Protein AF-A0A6G1R6X2-F1 (afdb_monomer)

Nearest PDB structures (foldseek):
  5bof-assembly1_A  TM=8.369E-01  e=1.411E-04  Staphylococcus aureus
  6j36-assembly1_B  TM=8.453E-01  e=3.593E-04  Mesomycoplasma hyopneumoniae
  5bof-assembly1_B  TM=8.495E-01  e=4.070E-04  Staphylococcus aureus
  3zlg-assembly4_D  TM=8.240E-01  e=3.376E-04  Streptococcus pyogenes MGAS10394
  8uop-assembly1_A  TM=7.988E-01  e=4.610E-04  Streptococcus pyogenes

Solvent-accessible surface area (backbone atoms only — not comparable to full-atom values): 7674 Å² total; per-residue (Å²): 138,77,90,81,77,84,61,49,79,45,73,49,49,101,84,59,53,72,68,57,54,54,50,53,47,58,75,37,67,87,55,97,34,49,28,44,32,54,62,92,72,79,80,52,61,74,37,65,65,49,57,50,38,59,76,68,65,49,82,39,76,47,69,77,69,93,81,43,70,36,35,44,43,33,55,51,48,48,51,51,50,49,52,52,29,48,76,68,71,65,61,72,92,72,90,85,70,84,81,72,90,82,74,84,77,76,82,75,82,82,74,78,88,76,82,80,136

pLDDT: mean 73.53, std 16.57, range [38.19, 96.56]

Structure (mmCIF, N/CA/C/O backbone):
data_AF-A0A6G1R6X2-F1
#
_entry.id   AF-A0A6G1R6X2-F1
#
loop_
_atom_site.group_PDB
_atom_site.id
_atom_site.type_symbol
_atom_site.label_atom_id
_atom_site.label_alt_id
_atom_site.label_comp_id
_atom_site.label_asym_id
_atom_site.label_entity_id
_atom_site.label_seq_id
_atom_site.pdbx_PDB_ins_code
_atom_site.Cartn_x
_atom_site.Cartn_y
_atom_site.Cartn_z
_atom_site.occupancy
_atom_site.B_iso_or_equiv
_atom_site.auth_seq_id
_atom_site.auth_comp_id
_atom_site.auth_asym_id
_atom_site.auth_atom_id
_atom_site.pdbx_PDB_model_num
ATOM 1 N N . ASN A 1 1 ? -20.787 -22.468 -13.149 1.00 46.97 1 ASN A N 1
ATOM 2 C CA . ASN A 1 1 ? -19.367 -22.054 -13.130 1.00 46.97 1 ASN A CA 1
ATOM 3 C C . ASN A 1 1 ? -19.268 -20.562 -13.395 1.00 46.97 1 ASN A C 1
ATOM 5 O O . ASN A 1 1 ? -18.946 -20.167 -14.507 1.00 46.97 1 ASN A O 1
ATOM 9 N N . LEU A 1 2 ? -19.622 -19.735 -12.408 1.00 47.91 2 LEU A N 1
ATOM 10 C CA . LEU A 1 2 ? -19.367 -18.298 -12.490 1.00 47.91 2 LEU A CA 1
ATOM 11 C C . LEU A 1 2 ? -17.948 -18.072 -11.946 1.00 47.91 2 LEU A C 1
ATOM 13 O O . LEU A 1 2 ? -17.671 -18.568 -10.854 1.00 47.91 2 LEU A O 1
ATOM 17 N N . PRO A 1 3 ? -17.032 -17.420 -12.681 1.00 51.31 3 PRO A N 1
ATOM 18 C CA . PRO A 1 3 ? -15.709 -17.119 -12.154 1.00 51.31 3 PRO A CA 1
ATOM 19 C C . PRO A 1 3 ? -15.861 -16.150 -10.979 1.00 51.31 3 PRO A C 1
ATOM 21 O O . PRO A 1 3 ? -16.239 -14.995 -11.154 1.00 51.31 3 PRO A O 1
ATOM 24 N N . THR A 1 4 ? -15.608 -16.640 -9.771 1.00 57.81 4 THR A N 1
ATOM 25 C CA . THR A 1 4 ? -15.595 -15.832 -8.552 1.00 57.81 4 THR A CA 1
ATOM 26 C C . THR A 1 4 ? -14.186 -15.285 -8.352 1.00 57.81 4 THR A C 1
ATOM 28 O O . THR A 1 4 ? -13.239 -16.059 -8.216 1.00 57.81 4 THR A O 1
ATOM 31 N N . CYS A 1 5 ? -14.024 -13.963 -8.359 1.00 61.44 5 CYS A N 1
ATOM 32 C CA . CYS A 1 5 ? -12.778 -13.311 -7.969 1.00 61.44 5 CYS A CA 1
ATOM 33 C C . CYS A 1 5 ? -12.821 -12.965 -6.473 1.00 61.44 5 CYS A C 1
ATOM 35 O O . CYS A 1 5 ? -13.785 -12.376 -5.994 1.00 61.44 5 CYS A O 1
ATOM 37 N N . SER A 1 6 ? -11.770 -13.331 -5.736 1.00 62.91 6 SER A N 1
ATOM 38 C CA . SER A 1 6 ? -11.687 -13.122 -4.280 1.00 62.91 6 SER A CA 1
ATOM 39 C C . SER A 1 6 ? -11.014 -11.809 -3.887 1.00 62.91 6 SER A C 1
ATOM 41 O O . SER A 1 6 ? -10.789 -11.579 -2.707 1.00 62.91 6 SER A O 1
ATOM 43 N N . GLY A 1 7 ? -10.629 -10.965 -4.845 1.00 69.81 7 GLY A N 1
ATOM 44 C CA . GLY A 1 7 ? -9.876 -9.752 -4.551 1.00 69.81 7 GLY A CA 1
ATOM 45 C C . GLY A 1 7 ? -9.884 -8.752 -5.691 1.00 69.81 7 GLY A C 1
ATOM 46 O O . GLY A 1 7 ? -10.000 -9.112 -6.865 1.00 69.81 7 GLY A O 1
ATOM 47 N N . VAL A 1 8 ? -9.752 -7.484 -5.314 1.00 75.56 8 VAL A N 1
ATOM 48 C CA . VAL A 1 8 ? -9.685 -6.357 -6.241 1.00 75.56 8 VAL A CA 1
ATOM 49 C C . VAL A 1 8 ? -8.299 -5.755 -6.170 1.00 75.56 8 VAL A C 1
ATOM 51 O O . VAL A 1 8 ? -7.718 -5.572 -5.101 1.00 75.56 8 VAL A O 1
ATOM 54 N N . VAL A 1 9 ? -7.775 -5.470 -7.350 1.00 79.19 9 VAL A N 1
ATOM 55 C CA . VAL A 1 9 ? -6.424 -4.996 -7.564 1.00 79.19 9 VAL A CA 1
ATOM 56 C C . VAL A 1 9 ? -6.514 -3.563 -8.075 1.00 79.19 9 VAL A C 1
ATOM 58 O O . VAL A 1 9 ? -6.858 -3.337 -9.234 1.00 79.19 9 VAL A O 1
ATOM 61 N N . LEU A 1 10 ? -6.230 -2.595 -7.206 1.00 79.06 10 LEU A N 1
ATOM 62 C CA . LEU A 1 10 ? -6.293 -1.174 -7.542 1.00 79.06 10 LEU A CA 1
ATOM 63 C C . LEU A 1 10 ? -4.930 -0.693 -8.006 1.00 79.06 10 LEU A C 1
ATOM 65 O O . LEU A 1 10 ? -3.953 -0.754 -7.266 1.00 79.06 10 LEU A O 1
ATOM 69 N N . LYS A 1 11 ? -4.867 -0.216 -9.243 1.00 78.94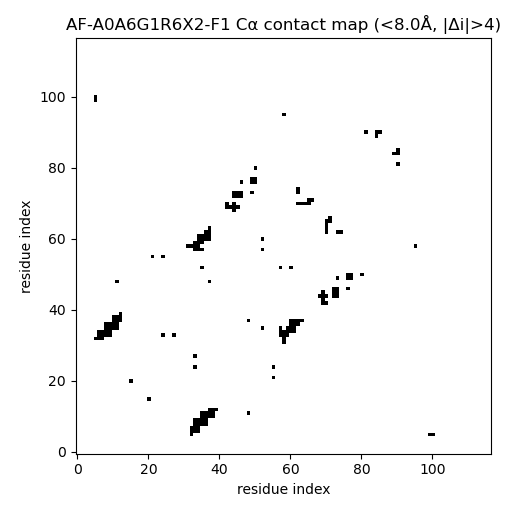 11 LYS A N 1
ATOM 70 C CA . LYS A 1 11 ? -3.638 0.284 -9.847 1.00 78.94 11 LYS A CA 1
ATOM 71 C C . LYS A 1 11 ? -3.615 1.804 -9.756 1.00 78.94 11 LYS A C 1
ATOM 73 O O . LYS A 1 11 ? -4.440 2.462 -10.385 1.00 78.94 11 LYS A O 1
ATOM 78 N N . TYR A 1 12 ? -2.670 2.344 -8.995 1.00 76.19 12 TYR A N 1
ATOM 79 C CA . TYR A 1 12 ? -2.492 3.789 -8.875 1.00 76.19 12 TYR A CA 1
ATOM 80 C C . TYR A 1 12 ? -1.631 4.327 -10.022 1.00 76.19 12 TYR A C 1
ATOM 82 O O . TYR A 1 12 ? -0.486 3.906 -10.193 1.00 76.19 12 TYR A O 1
ATOM 90 N N . ILE A 1 13 ? -2.186 5.246 -10.813 1.00 77.94 13 ILE A N 1
ATOM 91 C CA . ILE A 1 13 ? -1.495 5.938 -11.909 1.00 77.94 13 ILE A CA 1
ATOM 92 C C . ILE A 1 13 ? -1.716 7.451 -11.807 1.00 77.94 13 ILE A C 1
ATOM 94 O O . ILE A 1 13 ? -2.545 7.916 -11.033 1.00 77.94 13 ILE A O 1
ATOM 98 N N . ASN A 1 14 ? -1.016 8.233 -12.628 1.00 70.94 14 ASN A N 1
ATOM 99 C CA . ASN A 1 14 ? -1.113 9.701 -12.657 1.00 70.94 14 ASN A CA 1
ATOM 100 C C . ASN A 1 14 ? -2.520 10.270 -12.951 1.00 70.94 14 ASN A C 1
ATOM 102 O O . ASN A 1 14 ? -2.745 11.461 -12.760 1.00 70.94 14 ASN A O 1
ATOM 106 N N . GLN A 1 15 ? -3.453 9.446 -13.430 1.00 73.06 15 GLN A N 1
ATOM 107 C CA . GLN A 1 15 ? -4.852 9.812 -13.673 1.00 73.06 15 GLN A CA 1
ATOM 108 C C . GLN A 1 15 ? -5.785 9.422 -12.515 1.00 73.06 15 GLN A C 1
ATOM 110 O O . GLN A 1 15 ? -6.955 9.798 -12.525 1.00 73.06 15 GLN A O 1
ATOM 115 N N . THR A 1 16 ? -5.295 8.672 -11.525 1.00 76.44 16 THR A N 1
ATOM 116 C CA . THR A 1 16 ? -6.084 8.229 -10.374 1.00 76.44 16 THR A CA 1
ATOM 117 C C . THR A 1 16 ? -6.201 9.358 -9.356 1.00 76.44 16 THR A C 1
ATOM 119 O O . THR A 1 16 ? -5.190 9.863 -8.867 1.00 76.44 16 THR A O 1
ATOM 122 N N . LYS A 1 17 ? -7.428 9.741 -8.988 1.00 83.94 17 LYS A N 1
ATOM 123 C CA . LYS A 1 17 ? -7.651 10.693 -7.895 1.00 83.94 17 LYS A CA 1
ATOM 124 C C . LYS A 1 17 ? -7.720 9.971 -6.557 1.00 83.94 17 LYS A C 1
ATOM 126 O O . LYS A 1 17 ? -8.238 8.862 -6.452 1.00 83.94 17 LYS A O 1
ATOM 131 N N . VAL A 1 18 ? -7.264 10.652 -5.509 1.00 83.50 18 VAL A N 1
ATOM 132 C CA . VAL A 1 18 ? -7.363 10.153 -4.130 1.00 83.50 18 VAL A CA 1
ATOM 133 C C . VAL A 1 18 ? -8.826 9.989 -3.699 1.00 83.50 18 VAL A C 1
ATOM 135 O O . VAL A 1 18 ? -9.146 9.021 -3.018 1.00 83.50 18 VAL A O 1
ATOM 138 N N . SER A 1 19 ? -9.726 10.877 -4.144 1.00 86.50 19 SER A N 1
ATOM 139 C CA . SER A 1 19 ? -11.171 10.770 -3.883 1.00 86.50 19 SER A CA 1
ATOM 140 C C . SER A 1 19 ? -11.751 9.445 -4.366 1.00 86.50 19 SER A C 1
ATOM 142 O O . SER A 1 19 ? -12.485 8.788 -3.635 1.00 86.50 19 SER A O 1
ATOM 144 N N . ASP A 1 20 ? -11.363 9.034 -5.571 1.00 85.38 20 ASP A N 1
ATOM 145 C CA . ASP A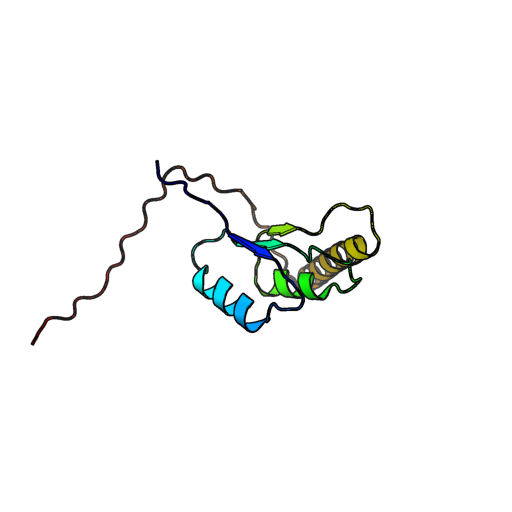 1 20 ? -11.901 7.845 -6.225 1.00 85.38 20 ASP A CA 1
ATOM 146 C C . ASP A 1 20 ? -11.422 6.585 -5.491 1.00 85.38 20 ASP A C 1
ATOM 148 O O . ASP A 1 20 ? -12.170 5.625 -5.339 1.00 85.38 20 ASP A O 1
ATOM 152 N N . LEU A 1 21 ? -10.189 6.598 -4.965 1.00 81.00 21 LEU A N 1
ATOM 153 C CA . LEU A 1 21 ? -9.675 5.513 -4.125 1.00 81.00 21 LEU A CA 1
ATOM 154 C C . LEU A 1 21 ? -10.470 5.374 -2.826 1.00 81.00 21 LEU A C 1
ATOM 156 O O . LEU A 1 21 ? -10.847 4.260 -2.468 1.00 81.00 21 LEU A O 1
ATOM 160 N N . VAL A 1 22 ? -10.744 6.488 -2.143 1.00 82.75 22 VAL A N 1
ATOM 161 C CA . VAL A 1 22 ? -11.540 6.495 -0.906 1.00 82.75 22 VAL A CA 1
ATOM 162 C C . VAL A 1 22 ? -12.953 5.975 -1.171 1.00 82.75 22 VAL A C 1
ATOM 164 O O . VAL A 1 22 ? -13.448 5.149 -0.408 1.00 82.75 22 VAL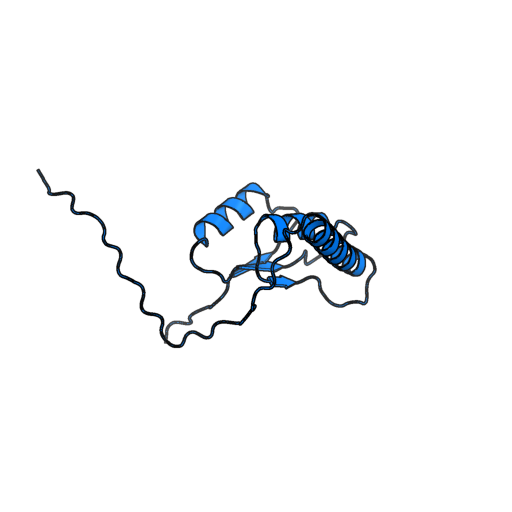 A O 1
ATOM 167 N N . GLU A 1 23 ? -13.585 6.402 -2.267 1.00 84.19 23 GLU A N 1
ATOM 168 C CA . GLU A 1 23 ? -14.919 5.937 -2.654 1.00 84.19 23 GLU A CA 1
ATOM 169 C C . GLU A 1 23 ? -14.926 4.436 -2.960 1.00 84.19 23 GLU A C 1
ATOM 171 O O . GLU A 1 23 ? -15.741 3.699 -2.411 1.00 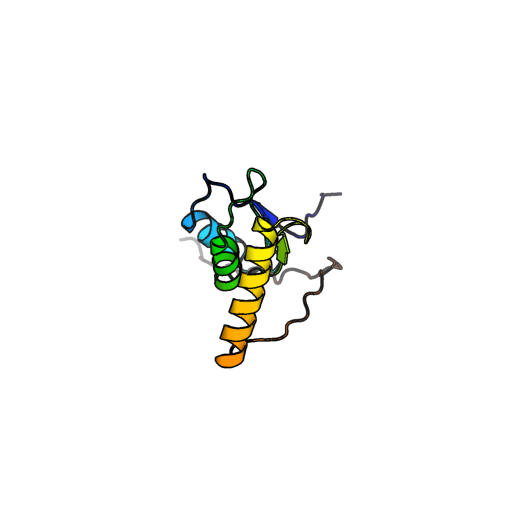84.19 23 GLU A O 1
ATOM 176 N N . VAL A 1 24 ? -13.980 3.953 -3.772 1.00 80.50 24 VAL A N 1
ATOM 177 C CA . VAL A 1 24 ? -13.874 2.528 -4.115 1.00 80.50 24 VAL A CA 1
ATOM 178 C C . VAL A 1 24 ? -13.626 1.674 -2.875 1.00 80.50 24 VAL A C 1
ATOM 180 O O . VAL A 1 24 ? -14.200 0.595 -2.752 1.00 80.50 24 VAL A O 1
ATOM 183 N N . ILE A 1 25 ? -12.810 2.148 -1.936 1.00 77.69 25 ILE A N 1
ATOM 184 C CA . ILE A 1 25 ? -12.582 1.438 -0.676 1.00 77.69 25 ILE A CA 1
ATOM 185 C C . ILE A 1 25 ? -13.838 1.439 0.187 1.00 77.69 25 ILE A C 1
ATOM 187 O O . ILE A 1 25 ? -14.176 0.388 0.716 1.00 77.69 25 ILE A O 1
ATOM 191 N N . GLY A 1 26 ? -14.569 2.553 0.257 1.00 78.25 26 GLY A N 1
ATOM 192 C CA . GLY A 1 26 ? -15.866 2.619 0.933 1.00 78.25 26 GLY A CA 1
ATOM 193 C C . GLY A 1 26 ? -16.906 1.665 0.333 1.00 78.25 26 GLY A C 1
ATOM 194 O O . GLY A 1 26 ? -17.664 1.038 1.066 1.00 78.25 26 GLY A O 1
ATOM 195 N N . LEU A 1 27 ? -16.917 1.487 -0.992 1.00 76.75 27 LEU A N 1
ATOM 196 C CA . LEU A 1 27 ? -17.788 0.515 -1.673 1.00 76.75 27 LEU A CA 1
ATOM 197 C C . LEU A 1 27 ? -17.395 -0.941 -1.388 1.00 76.75 27 LEU A C 1
ATOM 199 O O . LEU A 1 27 ? -18.238 -1.837 -1.430 1.00 76.75 27 LEU A O 1
ATOM 203 N N . LEU A 1 28 ? -16.111 -1.175 -1.126 1.00 71.50 28 LEU A N 1
ATOM 204 C CA . LEU A 1 28 ? -15.550 -2.479 -0.788 1.00 71.50 28 LEU A CA 1
ATOM 205 C C . LEU A 1 28 ? -15.503 -2.716 0.730 1.00 71.50 28 LEU A C 1
ATOM 207 O O . LEU A 1 28 ? -15.099 -3.801 1.153 1.00 71.50 28 LEU A O 1
ATOM 211 N N . ASP A 1 29 ? -15.929 -1.747 1.544 1.00 60.66 29 ASP A N 1
ATOM 212 C CA . ASP A 1 29 ? -15.903 -1.810 3.003 1.00 60.66 29 ASP A CA 1
ATOM 213 C C . ASP A 1 29 ? -16.925 -2.854 3.487 1.00 60.66 29 ASP A C 1
ATOM 215 O O . ASP A 1 29 ? -18.139 -2.654 3.496 1.00 60.66 29 ASP A O 1
ATOM 219 N N . GLY A 1 30 ? -16.418 -4.059 3.754 1.00 55.72 30 GLY A N 1
ATOM 220 C CA . GLY A 1 30 ? -17.195 -5.284 3.981 1.00 55.72 30 GLY A CA 1
ATOM 221 C C . GLY A 1 30 ? -16.590 -6.503 3.279 1.00 55.72 30 GLY A C 1
ATOM 222 O O . GLY A 1 30 ? -16.625 -7.614 3.803 1.00 55.72 30 GLY A O 1
ATOM 223 N N . GLN A 1 31 ? -15.925 -6.291 2.143 1.00 56.41 31 GLN A N 1
ATOM 224 C CA . GLN A 1 31 ? -15.104 -7.278 1.449 1.00 56.41 31 GLN A CA 1
ATOM 225 C C . GLN A 1 31 ? -13.633 -6.948 1.717 1.00 56.41 31 GLN A C 1
ATOM 227 O O . GLN A 1 31 ? -12.994 -6.209 0.975 1.00 56.41 31 GLN A O 1
ATOM 232 N N 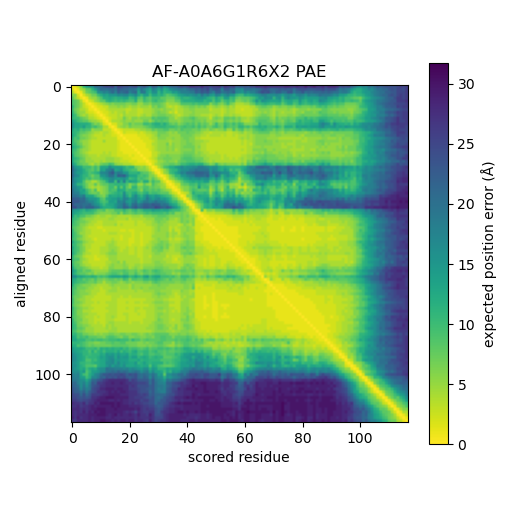. ARG A 1 32 ? -13.086 -7.488 2.813 1.00 56.09 32 ARG A N 1
ATOM 233 C CA . ARG A 1 32 ? -11.708 -7.266 3.301 1.00 56.09 32 ARG A CA 1
ATOM 234 C C . ARG A 1 32 ? -10.617 -7.857 2.382 1.00 56.09 32 ARG A C 1
ATOM 236 O O . ARG A 1 32 ? -9.758 -8.597 2.855 1.00 56.09 32 ARG A O 1
ATOM 243 N N . HIS A 1 33 ? -10.637 -7.525 1.092 1.00 62.84 33 HIS A N 1
ATOM 244 C CA . HIS A 1 33 ? -9.845 -8.150 0.026 1.00 62.84 33 HIS A CA 1
ATOM 245 C C . HIS A 1 33 ? -9.170 -7.138 -0.922 1.00 62.84 33 HIS A C 1
ATOM 247 O O . HIS A 1 33 ? -8.802 -7.474 -2.051 1.00 62.84 33 HIS A O 1
ATOM 253 N N . ILE A 1 34 ? -9.019 -5.883 -0.493 1.00 65.00 34 ILE A N 1
ATOM 254 C CA . ILE A 1 34 ? -8.453 -4.824 -1.335 1.00 65.00 34 ILE A CA 1
ATOM 255 C C . ILE A 1 34 ? -6.928 -4.939 -1.355 1.00 65.00 34 ILE A C 1
ATOM 257 O O . ILE A 1 34 ? -6.265 -4.845 -0.319 1.00 65.00 34 ILE A O 1
ATOM 261 N N . THR A 1 35 ? -6.380 -5.121 -2.555 1.00 68.06 35 THR A N 1
ATOM 262 C CA . THR A 1 35 ? -4.943 -5.070 -2.830 1.00 68.06 35 THR A CA 1
ATOM 263 C C . THR A 1 35 ? -4.642 -3.794 -3.607 1.00 68.06 35 THR A C 1
ATOM 265 O O . THR A 1 35 ? -5.133 -3.616 -4.723 1.00 68.06 35 THR A O 1
ATOM 268 N N . ILE A 1 36 ? -3.809 -2.916 -3.051 1.00 69.62 36 ILE A N 1
ATOM 269 C CA . ILE A 1 36 ? -3.318 -1.733 -3.766 1.00 69.62 36 ILE A CA 1
ATOM 270 C C . ILE A 1 36 ? -2.001 -2.103 -4.462 1.00 69.62 36 ILE A C 1
ATOM 272 O O . ILE A 1 36 ? -1.066 -2.611 -3.842 1.00 69.62 36 ILE A O 1
ATOM 276 N N . LEU A 1 37 ? -1.913 -1.882 -5.774 1.00 68.12 37 LEU A N 1
ATOM 277 C CA . LEU A 1 37 ? -0.689 -2.060 -6.554 1.00 68.12 37 LEU A CA 1
ATOM 278 C C . LEU A 1 37 ? -0.086 -0.717 -6.949 1.00 68.12 37 LEU A C 1
ATOM 280 O O . LEU A 1 37 ? -0.786 0.203 -7.378 1.00 68.12 37 LEU A O 1
ATOM 284 N N . GLY A 1 38 ? 1.243 -0.665 -6.882 1.00 65.62 38 GLY A N 1
ATOM 285 C CA . GLY A 1 38 ? 2.036 0.464 -7.346 1.00 65.62 38 GLY A CA 1
ATOM 286 C C . GLY A 1 38 ? 1.962 0.749 -8.845 1.00 65.62 38 GLY A C 1
ATOM 287 O O . GLY A 1 38 ? 1.429 -0.030 -9.643 1.00 65.62 38 GLY A O 1
ATOM 288 N N . SER A 1 39 ? 2.531 1.904 -9.200 1.00 60.47 39 SER A N 1
ATOM 289 C CA . SER A 1 39 ? 2.567 2.432 -10.563 1.00 60.47 39 SER A CA 1
ATOM 290 C C . SER A 1 39 ? 3.305 1.480 -11.520 1.00 60.47 39 SER A C 1
ATOM 292 O O . SER A 1 39 ? 4.379 0.980 -11.178 1.00 60.47 39 SER A O 1
ATOM 294 N N . PRO A 1 40 ? 2.754 1.217 -12.715 1.00 53.06 40 PRO A N 1
ATOM 295 C CA . PRO A 1 40 ? 3.360 0.353 -13.731 1.00 53.06 40 PRO A CA 1
ATOM 296 C C . PRO A 1 40 ? 4.550 0.973 -14.470 1.00 53.06 40 PRO A C 1
ATOM 298 O O . PRO A 1 40 ? 5.344 0.225 -15.027 1.00 53.06 40 PRO A O 1
ATOM 301 N N . ASP A 1 41 ? 4.677 2.300 -14.511 1.00 52.12 41 ASP A N 1
ATOM 302 C CA . ASP A 1 41 ? 5.470 2.963 -15.546 1.00 52.12 41 ASP A CA 1
ATOM 303 C C . ASP A 1 41 ? 6.285 4.106 -14.937 1.00 52.12 41 ASP A C 1
ATOM 305 O O . ASP A 1 41 ? 5.722 5.060 -14.405 1.00 52.12 41 ASP A O 1
ATOM 309 N N . GLY A 1 42 ? 7.616 3.997 -15.009 1.00 54.12 42 GLY A N 1
ATOM 310 C CA . GLY A 1 42 ? 8.543 5.031 -14.540 1.00 54.12 42 GLY A CA 1
ATOM 311 C C . GLY A 1 42 ? 8.537 5.165 -13.022 1.00 54.12 42 GLY A C 1
ATOM 312 O O . GLY A 1 42 ? 7.863 6.025 -12.465 1.00 54.12 42 GLY A O 1
ATOM 313 N N . GLU A 1 43 ? 9.271 4.283 -12.349 1.00 65.12 43 GLU A N 1
ATOM 314 C CA . GLU A 1 43 ? 9.390 4.256 -10.894 1.00 65.12 43 GLU A CA 1
ATOM 315 C C . GLU A 1 43 ? 9.873 5.616 -10.367 1.00 65.12 43 GLU A C 1
ATOM 317 O O . GLU A 1 43 ? 11.047 5.933 -10.384 1.00 65.12 43 GLU A O 1
ATOM 322 N N . SER A 1 44 ? 8.949 6.461 -9.924 1.00 76.06 44 SER A N 1
ATOM 323 C CA . SER A 1 44 ? 9.285 7.660 -9.165 1.00 76.06 44 SER A CA 1
ATOM 324 C C . SER A 1 44 ? 9.771 7.244 -7.779 1.00 76.06 44 SER A C 1
ATOM 326 O O . SER A 1 44 ? 9.257 6.273 -7.216 1.00 76.06 44 SER A O 1
ATOM 328 N N . SER A 1 45 ? 10.696 8.000 -7.189 1.00 81.75 45 SER A N 1
ATOM 329 C CA . SER A 1 45 ? 11.058 7.868 -5.769 1.00 81.75 45 SER A CA 1
ATOM 330 C C . SER A 1 45 ? 9.948 8.323 -4.817 1.00 81.75 45 SER A C 1
ATOM 332 O O . SER A 1 45 ? 10.109 8.169 -3.615 1.00 81.75 45 SER A O 1
ATOM 334 N N . ASP A 1 46 ? 8.832 8.841 -5.337 1.00 84.75 46 ASP A N 1
ATOM 335 C CA . ASP A 1 46 ? 7.643 9.162 -4.547 1.00 84.75 46 ASP A CA 1
ATOM 336 C C . ASP A 1 46 ? 7.127 7.928 -3.788 1.00 84.75 46 ASP A C 1
ATOM 338 O O . ASP A 1 46 ? 6.888 6.858 -4.364 1.00 84.75 46 ASP A O 1
ATOM 342 N N . ASP A 1 47 ? 6.987 8.078 -2.480 1.00 88.88 47 ASP A N 1
ATOM 343 C CA . ASP A 1 47 ? 6.543 7.075 -1.521 1.00 88.88 47 ASP A CA 1
ATOM 344 C C . ASP A 1 47 ? 5.165 7.392 -0.924 1.00 88.88 47 ASP A C 1
ATOM 346 O O . ASP A 1 47 ? 4.636 6.566 -0.183 1.00 88.88 47 ASP A O 1
ATOM 350 N N . SER A 1 48 ? 4.519 8.482 -1.361 1.00 87.00 48 SER A N 1
ATOM 351 C CA . SER A 1 48 ? 3.172 8.903 -0.940 1.00 87.00 48 SER A CA 1
ATOM 352 C C . SER A 1 48 ? 2.110 7.804 -1.080 1.00 87.00 48 SER A C 1
ATOM 354 O O . SER A 1 48 ? 1.129 7.765 -0.338 1.00 87.00 48 SER A O 1
ATOM 356 N N . LEU A 1 49 ? 2.292 6.878 -2.029 1.00 86.00 49 LEU A N 1
ATOM 357 C CA . LEU A 1 49 ? 1.410 5.721 -2.190 1.00 86.00 49 LEU A CA 1
ATOM 358 C C . LEU A 1 49 ? 1.415 4.801 -0.958 1.00 86.00 49 LEU A C 1
ATOM 360 O O . LEU A 1 49 ? 0.392 4.189 -0.659 1.00 86.00 49 LEU A O 1
ATOM 364 N N . VAL A 1 50 ? 2.551 4.668 -0.271 1.00 89.56 50 VAL A N 1
ATOM 365 C CA . VAL A 1 50 ? 2.685 3.823 0.922 1.00 89.56 50 VAL A CA 1
ATOM 366 C C . VAL A 1 50 ? 1.872 4.418 2.063 1.00 89.56 50 VAL A C 1
ATOM 368 O O . VAL A 1 50 ? 1.063 3.712 2.659 1.00 89.56 50 VAL A O 1
ATOM 371 N N . ASP A 1 51 ? 2.016 5.722 2.299 1.00 90.69 51 ASP A N 1
ATOM 372 C CA . ASP A 1 51 ? 1.208 6.467 3.266 1.00 90.69 51 ASP A CA 1
ATOM 373 C C . ASP A 1 51 ? -0.283 6.336 2.972 1.00 90.69 51 ASP A C 1
ATOM 375 O O . ASP A 1 51 ? -1.078 6.029 3.862 1.00 90.69 51 ASP A O 1
ATOM 379 N N . LEU A 1 52 ? -0.660 6.503 1.703 1.00 87.25 52 LEU A N 1
ATOM 380 C CA . LEU A 1 52 ? -2.042 6.370 1.274 1.00 87.25 52 LEU A CA 1
ATOM 381 C C . LEU A 1 52 ? -2.568 4.951 1.520 1.00 87.25 52 LEU A C 1
ATOM 383 O O . LEU A 1 52 ? -3.649 4.790 2.074 1.00 87.25 52 LEU A O 1
ATOM 387 N N . ALA A 1 53 ? -1.803 3.918 1.167 1.00 86.19 53 ALA A N 1
ATOM 388 C CA . ALA A 1 53 ? -2.210 2.532 1.367 1.00 86.19 53 ALA A CA 1
ATOM 389 C C . ALA A 1 53 ? -2.388 2.174 2.850 1.00 86.19 53 ALA A C 1
ATOM 391 O O . ALA A 1 53 ? -3.367 1.513 3.199 1.00 86.19 53 ALA A O 1
ATOM 392 N N . VAL A 1 54 ? -1.484 2.635 3.722 1.00 88.62 54 VAL A N 1
ATOM 393 C CA . VAL A 1 54 ? -1.590 2.410 5.171 1.00 88.62 54 VAL A CA 1
ATOM 394 C C . VAL A 1 54 ? -2.757 3.201 5.764 1.00 88.62 54 VAL A C 1
ATOM 396 O O . VAL A 1 54 ? -3.560 2.630 6.501 1.00 88.62 54 VAL A O 1
ATOM 399 N N . GLY A 1 55 ? -2.904 4.482 5.413 1.00 87.81 55 GLY A N 1
ATOM 400 C CA . GLY A 1 55 ? -3.993 5.335 5.899 1.00 87.81 55 GLY A CA 1
ATOM 401 C C . GLY A 1 55 ? -5.380 4.851 5.471 1.00 87.81 55 GLY A C 1
ATOM 402 O O . GLY A 1 55 ? -6.349 5.005 6.210 1.00 87.81 55 GLY A O 1
ATOM 403 N N . LEU A 1 56 ? -5.464 4.209 4.306 1.00 83.06 56 LEU A N 1
ATOM 404 C CA . LEU A 1 56 ? -6.673 3.574 3.790 1.00 83.06 56 LEU A CA 1
ATOM 405 C C . LEU A 1 56 ? -6.937 2.170 4.365 1.00 83.06 56 LEU A C 1
ATOM 407 O O . LEU A 1 56 ? -7.970 1.576 4.062 1.00 83.06 56 LEU A O 1
ATOM 411 N N . GLY A 1 57 ? -6.020 1.611 5.161 1.00 81.75 57 GLY A N 1
ATOM 412 C CA . GLY A 1 57 ? -6.170 0.273 5.737 1.00 81.75 57 GLY A CA 1
ATOM 413 C C . GLY A 1 57 ? -6.076 -0.863 4.712 1.00 81.75 57 GLY A C 1
ATOM 414 O O . GLY A 1 57 ? -6.699 -1.912 4.891 1.00 81.75 57 GLY A O 1
ATOM 415 N N . ALA A 1 58 ? -5.318 -0.676 3.626 1.00 80.81 58 ALA A N 1
ATOM 416 C CA . ALA A 1 58 ? -5.119 -1.717 2.624 1.00 80.81 58 ALA A CA 1
ATOM 417 C C . ALA A 1 58 ? -4.423 -2.945 3.230 1.00 80.81 58 ALA A C 1
ATOM 419 O O . ALA A 1 58 ? -3.432 -2.826 3.948 1.00 80.81 58 ALA A O 1
ATOM 420 N N . ARG A 1 59 ? -4.913 -4.149 2.906 1.00 79.31 59 ARG A N 1
ATOM 421 C CA . ARG A 1 59 ? -4.354 -5.401 3.453 1.00 79.31 59 ARG A CA 1
ATOM 422 C C . ARG A 1 59 ? -3.102 -5.869 2.732 1.00 79.31 59 ARG A C 1
ATOM 424 O O . ARG A 1 59 ? -2.258 -6.527 3.330 1.00 79.31 59 ARG A O 1
ATOM 431 N N . PHE A 1 60 ? -3.007 -5.558 1.444 1.00 82.75 60 PHE A N 1
ATOM 432 C CA . PHE A 1 60 ? -1.902 -5.980 0.599 1.00 82.75 60 PHE A CA 1
ATOM 433 C C . PHE A 1 60 ? -1.398 -4.808 -0.234 1.00 82.75 60 PHE A C 1
ATOM 435 O O . PHE A 1 60 ? -2.188 -4.035 -0.786 1.00 82.75 60 PHE A O 1
ATOM 442 N N . LEU A 1 61 ? -0.075 -4.730 -0.362 1.00 85.06 61 LEU A N 1
ATOM 443 C CA . LEU A 1 61 ? 0.622 -3.722 -1.147 1.00 85.06 61 LEU A CA 1
ATOM 444 C C . LEU A 1 61 ? 1.644 -4.400 -2.066 1.00 85.06 61 LEU A C 1
ATOM 446 O O . LEU A 1 61 ? 2.462 -5.200 -1.614 1.00 85.06 61 LEU A O 1
ATOM 450 N N . LYS A 1 62 ? 1.624 -4.078 -3.364 1.00 85.19 62 LYS A N 1
ATOM 451 C CA . LYS A 1 62 ? 2.614 -4.587 -4.331 1.00 85.19 62 LYS A CA 1
ATOM 452 C C . LYS A 1 62 ? 3.540 -3.471 -4.797 1.00 85.19 62 LYS A C 1
ATOM 454 O O . LYS A 1 62 ? 3.120 -2.601 -5.559 1.00 85.19 62 LYS A O 1
ATOM 459 N N . LEU A 1 63 ? 4.807 -3.555 -4.391 1.00 83.81 63 LEU A N 1
ATOM 460 C CA . LEU A 1 63 ? 5.843 -2.548 -4.668 1.00 83.81 63 LEU A CA 1
ATOM 461 C C . LEU A 1 63 ? 6.936 -3.011 -5.651 1.00 83.81 63 LEU A C 1
ATOM 463 O O . LEU A 1 63 ? 7.800 -2.225 -6.029 1.00 83.81 63 LEU A O 1
ATOM 467 N N . GLY A 1 64 ? 6.892 -4.268 -6.103 1.00 81.94 64 GLY A N 1
ATOM 468 C CA . GLY A 1 64 ? 7.933 -4.856 -6.957 1.00 81.94 64 GLY A CA 1
ATOM 469 C C . GLY A 1 64 ? 9.090 -5.470 -6.156 1.00 81.94 64 GLY A C 1
ATOM 470 O O . GLY A 1 64 ? 8.999 -5.614 -4.949 1.00 81.94 64 GLY A O 1
ATOM 471 N N . GLY A 1 65 ? 10.164 -5.900 -6.825 1.00 82.75 65 GLY A N 1
ATOM 472 C CA . GLY A 1 65 ? 11.318 -6.536 -6.160 1.00 82.75 65 GLY A CA 1
ATOM 473 C C . GLY A 1 65 ? 12.348 -5.540 -5.605 1.00 82.75 65 GLY A C 1
ATOM 474 O O . GLY A 1 65 ? 12.436 -4.417 -6.096 1.00 82.75 65 GLY A O 1
ATOM 475 N N . LEU A 1 66 ? 13.184 -5.977 -4.656 1.00 82.44 66 LEU A N 1
ATOM 476 C CA . LEU A 1 66 ? 14.196 -5.180 -3.929 1.00 82.44 66 LEU A CA 1
ATOM 477 C C . LEU A 1 66 ? 15.466 -4.835 -4.743 1.00 82.44 66 LEU A C 1
ATOM 479 O O . LEU A 1 66 ? 16.581 -4.947 -4.247 1.00 82.44 66 LEU A O 1
ATOM 483 N N . SER A 1 67 ? 15.327 -4.453 -6.011 1.00 78.31 67 SER A N 1
ATOM 484 C CA . SER A 1 67 ? 16.471 -4.266 -6.921 1.00 78.31 67 SER A CA 1
ATOM 485 C C . SER A 1 67 ? 16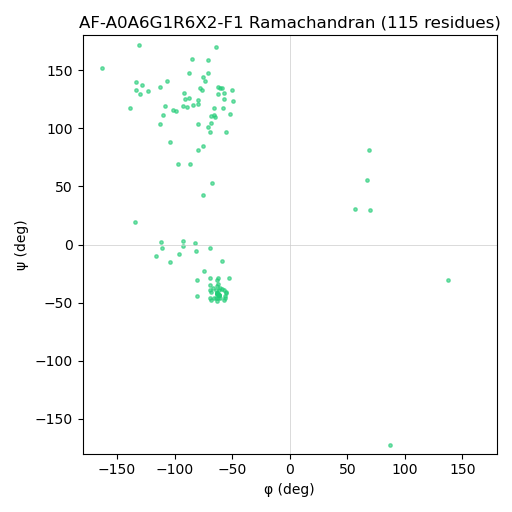.667 -2.832 -7.420 1.00 78.31 67 SER A C 1
ATOM 487 O O . SER A 1 67 ? 17.678 -2.549 -8.055 1.00 78.31 67 SER A O 1
ATOM 489 N N . ARG A 1 68 ? 15.712 -1.924 -7.172 1.00 82.19 68 ARG A N 1
ATOM 490 C CA . ARG A 1 68 ? 15.736 -0.531 -7.655 1.00 82.19 68 ARG A CA 1
ATOM 491 C C . ARG A 1 68 ? 15.519 0.445 -6.508 1.00 82.19 68 ARG A C 1
ATOM 493 O O . ARG A 1 68 ? 14.636 0.219 -5.682 1.00 82.19 68 ARG A O 1
ATOM 500 N N . GLY A 1 69 ? 16.291 1.534 -6.484 1.00 85.44 69 GLY A N 1
ATOM 501 C CA . GLY A 1 69 ? 16.239 2.543 -5.418 1.00 85.44 69 GLY A CA 1
ATOM 502 C C . GLY A 1 69 ? 14.836 3.115 -5.214 1.00 85.44 69 GLY A C 1
ATOM 503 O O . GLY A 1 69 ? 14.364 3.192 -4.091 1.00 85.44 69 GLY A O 1
ATOM 504 N N . GLU A 1 70 ? 14.120 3.380 -6.303 1.00 85.44 70 GLU A N 1
ATOM 505 C CA . GLU A 1 70 ? 12.755 3.923 -6.297 1.00 85.44 70 GLU A CA 1
ATOM 506 C C . GLU A 1 70 ? 11.732 2.984 -5.613 1.00 85.44 70 GLU A C 1
ATOM 508 O O . GLU A 1 70 ? 10.744 3.443 -5.029 1.00 85.44 70 GLU A O 1
ATOM 513 N N . ARG A 1 71 ? 11.970 1.661 -5.646 1.00 86.50 71 ARG A N 1
ATOM 514 C CA . ARG A 1 71 ? 11.189 0.657 -4.895 1.00 86.50 71 ARG A CA 1
ATOM 515 C C . ARG A 1 71 ? 11.642 0.583 -3.450 1.00 86.50 71 ARG A C 1
ATOM 517 O O . ARG A 1 71 ? 10.805 0.548 -2.555 1.00 86.50 71 ARG A O 1
ATOM 524 N N . VAL A 1 72 ? 12.956 0.577 -3.226 1.00 88.88 72 VAL A N 1
ATOM 525 C CA . VAL A 1 72 ? 13.548 0.552 -1.882 1.00 88.88 72 VAL A CA 1
ATOM 526 C C . VAL A 1 72 ? 13.064 1.744 -1.059 1.00 88.88 72 VAL A C 1
ATOM 528 O O . VAL A 1 72 ? 12.709 1.548 0.094 1.00 88.88 72 VAL A O 1
ATOM 531 N N . THR A 1 73 ? 12.920 2.936 -1.646 1.00 90.56 73 THR A N 1
ATOM 532 C CA . THR A 1 73 ? 12.341 4.103 -0.959 1.00 90.56 73 THR A CA 1
ATOM 533 C C . THR A 1 73 ? 10.952 3.806 -0.391 1.00 90.56 73 THR A C 1
ATOM 535 O O . THR A 1 73 ? 10.683 4.128 0.759 1.00 90.56 73 THR A O 1
ATOM 538 N N . LYS A 1 74 ? 10.092 3.101 -1.136 1.00 89.00 74 LYS A N 1
ATOM 539 C CA . LYS A 1 74 ? 8.742 2.730 -0.674 1.00 89.00 74 LYS A CA 1
ATOM 540 C C . LYS A 1 74 ? 8.783 1.688 0.445 1.00 89.00 74 LYS A C 1
ATOM 542 O O . LYS A 1 74 ? 8.025 1.787 1.403 1.00 89.00 74 LYS A O 1
ATOM 547 N N . TYR A 1 75 ? 9.690 0.715 0.359 1.00 91.50 75 TYR A N 1
ATOM 548 C CA . TYR A 1 75 ? 9.922 -0.231 1.456 1.00 91.50 75 TYR A CA 1
ATOM 549 C C . TYR A 1 75 ? 10.445 0.471 2.715 1.00 91.50 75 TYR A C 1
ATOM 551 O O . TYR A 1 75 ? 9.954 0.208 3.807 1.00 91.50 75 TYR A O 1
ATOM 559 N N . ASN A 1 76 ? 11.376 1.413 2.564 1.00 93.44 76 ASN A N 1
ATOM 560 C CA . A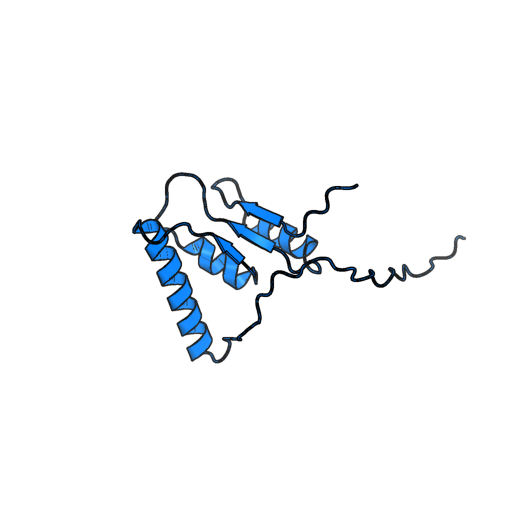SN A 1 76 ? 11.897 2.209 3.672 1.00 93.44 76 ASN A CA 1
ATOM 561 C C . ASN A 1 76 ? 10.807 3.083 4.295 1.00 93.44 76 ASN A C 1
ATOM 563 O O . ASN A 1 76 ? 10.746 3.192 5.515 1.00 93.44 76 ASN A O 1
ATOM 567 N N . ARG A 1 77 ? 9.916 3.663 3.481 1.00 94.62 77 ARG A N 1
ATOM 568 C CA . ARG A 1 77 ? 8.763 4.411 3.988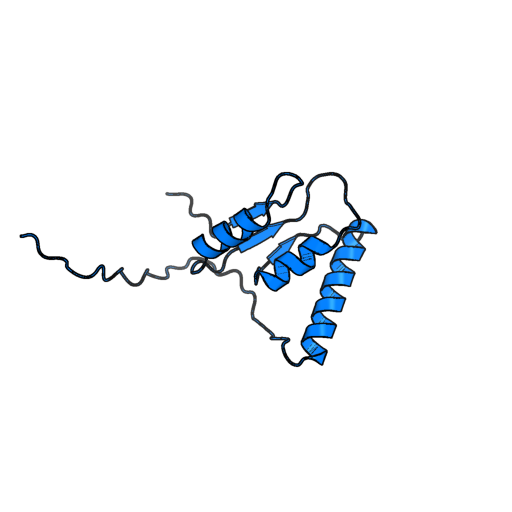 1.00 94.62 77 ARG A CA 1
ATOM 569 C C . ARG A 1 77 ? 7.820 3.517 4.783 1.00 94.62 77 ARG A C 1
ATOM 571 O O . ARG A 1 77 ? 7.374 3.921 5.848 1.00 94.62 77 ARG A O 1
ATOM 578 N N . LEU A 1 78 ? 7.569 2.294 4.313 1.00 93.19 78 LEU A N 1
ATOM 579 C CA . LEU A 1 78 ? 6.739 1.328 5.034 1.00 93.19 78 LEU A CA 1
ATOM 580 C C . LEU A 1 78 ? 7.340 0.979 6.405 1.00 93.19 78 LEU A C 1
ATOM 582 O O . LEU A 1 78 ? 6.616 0.983 7.396 1.00 93.19 78 LEU A O 1
ATOM 586 N N . LEU A 1 79 ? 8.657 0.754 6.469 1.00 94.69 79 LEU A N 1
ATOM 587 C CA . LEU A 1 79 ? 9.379 0.533 7.728 1.00 94.69 79 LEU A CA 1
ATOM 588 C C . LEU A 1 79 ? 9.323 1.764 8.645 1.00 94.69 79 LEU A C 1
ATOM 590 O O . LEU A 1 79 ? 9.086 1.634 9.842 1.00 94.69 79 LEU A O 1
ATOM 594 N N . ALA A 1 80 ? 9.479 2.971 8.096 1.00 96.56 80 ALA A N 1
ATOM 595 C CA . ALA A 1 80 ? 9.364 4.202 8.874 1.00 96.56 80 ALA A CA 1
ATOM 596 C C . ALA A 1 80 ? 7.960 4.364 9.483 1.00 96.56 80 ALA A C 1
ATOM 598 O O . ALA A 1 80 ? 7.839 4.688 10.663 1.00 96.56 80 ALA A O 1
ATOM 599 N N . ILE A 1 81 ? 6.905 4.080 8.713 1.00 95.31 81 ILE A N 1
ATOM 600 C CA . ILE A 1 81 ? 5.520 4.108 9.203 1.00 95.31 81 ILE A CA 1
ATOM 601 C C . ILE A 1 81 ? 5.307 3.050 10.293 1.00 95.31 81 ILE A C 1
ATOM 603 O O . ILE A 1 81 ? 4.684 3.340 11.313 1.00 95.31 81 ILE A O 1
ATOM 607 N N . GLU A 1 82 ? 5.837 1.837 10.121 1.00 94.94 82 GLU A N 1
ATOM 608 C CA . GLU A 1 82 ? 5.792 0.796 11.154 1.00 94.94 82 GLU A CA 1
ATOM 609 C C . GLU A 1 82 ? 6.441 1.275 12.461 1.00 94.94 82 GLU A C 1
ATOM 611 O O . GLU A 1 82 ? 5.831 1.171 13.528 1.00 94.94 82 GLU A O 1
ATOM 616 N N . GLU A 1 83 ? 7.636 1.867 12.387 1.00 96.12 83 GLU A N 1
ATOM 617 C CA . GLU A 1 83 ? 8.315 2.432 13.552 1.00 96.12 83 GLU A CA 1
ATOM 618 C C . GLU A 1 83 ? 7.520 3.568 14.211 1.00 96.12 83 GLU A C 1
ATOM 620 O O . GLU A 1 83 ? 7.451 3.641 15.441 1.00 96.12 83 GLU A O 1
ATOM 625 N N . GLU A 1 84 ? 6.941 4.475 13.420 1.00 95.94 84 GLU A N 1
ATOM 626 C CA . GLU A 1 84 ? 6.097 5.573 13.906 1.00 95.94 84 GLU A CA 1
ATOM 627 C C . GLU A 1 84 ? 4.863 5.028 14.647 1.00 95.94 84 GLU A C 1
ATOM 629 O O . GLU A 1 84 ? 4.565 5.448 15.770 1.00 95.94 84 GLU A O 1
ATOM 634 N N . LEU A 1 85 ? 4.180 4.035 14.071 1.00 94.62 85 LEU A N 1
ATOM 635 C CA . LEU A 1 85 ? 3.022 3.382 14.684 1.00 94.62 85 LEU A CA 1
ATOM 636 C C . LEU A 1 85 ? 3.402 2.597 15.945 1.00 94.62 85 LEU A C 1
ATOM 638 O O . LEU A 1 85 ? 2.643 2.606 16.918 1.00 94.62 85 LEU A O 1
ATOM 642 N N . ALA A 1 86 ? 4.568 1.952 15.968 1.00 93.88 86 ALA A N 1
ATOM 643 C CA . ALA A 1 86 ? 5.074 1.248 17.142 1.00 93.88 86 ALA A CA 1
ATOM 644 C C . ALA A 1 86 ? 5.381 2.221 18.291 1.00 93.88 86 ALA A C 1
ATOM 646 O O . ALA A 1 86 ? 4.938 2.004 19.422 1.00 93.88 86 ALA A O 1
ATOM 647 N N . LYS A 1 87 ? 6.065 3.338 17.999 1.00 95.94 87 LYS A N 1
ATOM 648 C CA . LYS A 1 87 ? 6.362 4.408 18.972 1.00 95.94 87 LYS A CA 1
ATOM 649 C C . LYS A 1 87 ? 5.079 4.991 19.571 1.00 95.94 87 LYS A C 1
ATOM 651 O O . LYS A 1 87 ? 5.015 5.224 20.777 1.00 95.94 87 LYS A O 1
ATOM 656 N N . ASN A 1 88 ? 4.035 5.130 18.754 1.00 94.62 88 ASN A N 1
ATOM 657 C CA . ASN A 1 88 ? 2.722 5.619 19.175 1.00 94.62 88 ASN A CA 1
ATOM 658 C C . ASN A 1 88 ? 1.822 4.541 19.811 1.00 94.62 88 ASN A C 1
ATOM 660 O O . ASN A 1 88 ? 0.692 4.844 20.189 1.00 94.62 88 ASN A O 1
ATOM 664 N N . ARG A 1 89 ? 2.296 3.292 19.954 1.00 91.81 89 ARG A N 1
ATOM 665 C CA . ARG A 1 89 ? 1.522 2.132 20.450 1.00 91.81 89 ARG A CA 1
ATOM 666 C C . ARG A 1 89 ? 0.242 1.849 19.650 1.00 91.81 89 ARG A C 1
ATOM 668 O O . ARG A 1 89 ? -0.746 1.358 20.193 1.00 91.81 89 ARG A O 1
ATOM 675 N N . MET A 1 90 ? 0.259 2.169 18.361 1.00 90.12 90 MET A N 1
ATOM 676 C CA . MET A 1 90 ? -0.850 1.963 17.427 1.00 90.12 90 MET A CA 1
ATOM 677 C C . MET A 1 90 ? -0.632 0.767 16.499 1.00 90.12 90 MET A C 1
ATOM 679 O O . MET A 1 90 ? -1.591 0.319 15.872 1.00 90.12 90 MET A O 1
ATOM 683 N N . LEU A 1 91 ? 0.599 0.251 16.408 1.00 88.56 91 LEU A N 1
ATOM 684 C CA . LEU A 1 91 ? 0.904 -0.925 15.600 1.00 88.56 91 LEU A CA 1
ATOM 685 C C . LEU A 1 91 ? 0.132 -2.143 16.124 1.00 88.56 91 LEU A C 1
ATOM 687 O O . LEU A 1 91 ? 0.143 -2.436 17.320 1.00 88.56 91 LEU A O 1
ATOM 691 N N . ARG A 1 92 ? -0.549 -2.841 15.214 1.00 85.44 92 ARG A N 1
ATOM 692 C CA . ARG A 1 92 ? -1.298 -4.065 15.504 1.00 85.44 92 ARG A CA 1
ATOM 693 C C . ARG A 1 92 ? -0.776 -5.177 14.619 1.00 85.44 92 ARG A C 1
ATOM 695 O O . ARG A 1 92 ? -0.683 -5.001 13.407 1.00 85.44 92 ARG A O 1
ATOM 702 N N . GLU A 1 93 ? -0.508 -6.325 15.218 1.00 80.75 93 GLU A N 1
ATOM 703 C CA . GLU A 1 93 ? -0.305 -7.548 14.456 1.00 80.75 93 GLU A CA 1
ATOM 704 C C . GLU A 1 93 ? -1.663 -8.071 13.986 1.00 80.75 93 GLU A C 1
ATOM 706 O O . GLU A 1 93 ? -2.634 -8.120 14.746 1.00 80.75 93 GLU A O 1
ATOM 711 N N . ALA A 1 94 ? -1.740 -8.437 12.712 1.00 74.12 94 ALA A N 1
ATOM 712 C CA . ALA A 1 94 ? -2.922 -9.038 12.125 1.00 74.12 94 ALA A CA 1
ATOM 713 C C . ALA A 1 94 ? -2.507 -10.245 11.289 1.00 74.12 94 ALA A C 1
ATOM 715 O O . ALA A 1 94 ? -1.601 -10.154 10.460 1.00 74.12 94 ALA A O 1
ATOM 716 N N . SER A 1 95 ? -3.212 -11.361 11.463 1.00 72.00 95 SER A N 1
ATOM 717 C CA . SER A 1 95 ? -3.077 -12.518 10.582 1.00 72.00 95 SER A CA 1
ATOM 718 C C . SER A 1 95 ? -3.647 -12.158 9.208 1.00 72.00 95 SER A C 1
ATOM 720 O O . SER A 1 95 ? -4.861 -12.038 9.012 1.00 72.00 95 SER A O 1
ATOM 722 N N . LEU A 1 96 ? -2.758 -11.918 8.245 1.00 68.38 96 LEU A N 1
ATOM 723 C CA . LEU A 1 96 ? -3.109 -11.678 6.847 1.00 68.38 96 LEU A CA 1
ATOM 724 C C . LEU A 1 96 ? -3.227 -13.018 6.119 1.00 68.38 96 LEU A C 1
ATOM 726 O O . LEU A 1 96 ? -2.394 -13.370 5.289 1.00 68.38 96 LEU A O 1
ATOM 730 N N . GLU A 1 97 ? -4.255 -13.787 6.458 1.00 64.12 97 GLU A N 1
ATOM 731 C CA . GLU A 1 97 ? -4.576 -14.996 5.707 1.00 64.12 97 GLU A CA 1
ATOM 732 C C . GLU A 1 97 ? -5.296 -14.624 4.409 1.00 64.12 97 GLU A C 1
ATOM 734 O O . GLU A 1 97 ? -6.206 -13.787 4.389 1.00 64.12 97 GLU A O 1
ATOM 739 N N . PHE A 1 98 ? -4.881 -15.251 3.308 1.00 61.62 98 PHE A N 1
ATOM 740 C CA . PHE A 1 98 ? -5.694 -15.280 2.101 1.00 61.62 98 PHE A CA 1
ATOM 741 C C . PHE A 1 98 ? -6.883 -16.195 2.388 1.00 61.62 98 PHE A C 1
ATOM 743 O O . PHE A 1 98 ? -6.739 -17.414 2.373 1.00 61.62 98 PHE A O 1
ATOM 750 N N . ILE A 1 99 ? -8.041 -15.607 2.687 1.00 56.50 99 ILE A N 1
ATOM 751 C CA . ILE A 1 99 ? -9.270 -16.364 2.926 1.00 56.50 99 ILE A CA 1
ATOM 752 C C 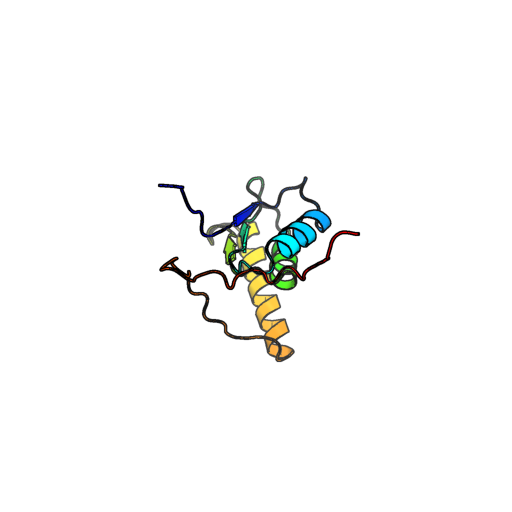. ILE A 1 99 ? -9.657 -17.042 1.605 1.00 56.50 99 ILE A C 1
ATOM 754 O O . ILE A 1 99 ? -9.990 -16.376 0.620 1.00 56.50 99 ILE A O 1
ATOM 758 N N . ALA A 1 100 ? -9.560 -18.371 1.564 1.00 50.91 100 ALA A N 1
ATOM 759 C CA . ALA A 1 100 ? -10.155 -19.167 0.503 1.00 50.91 100 ALA A CA 1
ATOM 760 C C . ALA A 1 100 ? -11.677 -19.196 0.718 1.00 50.91 100 ALA A C 1
ATOM 762 O O . ALA A 1 100 ? -12.148 -19.239 1.847 1.00 50.91 100 ALA A O 1
ATOM 763 N N . PHE A 1 101 ? -12.458 -19.118 -0.360 1.00 52.78 101 PHE A N 1
ATOM 764 C CA . PHE A 1 101 ? -13.918 -19.185 -0.272 1.00 52.78 101 PHE A CA 1
ATOM 765 C C . PHE A 1 101 ? -14.358 -20.649 -0.123 1.00 52.78 101 PHE A C 1
ATOM 767 O O . PHE A 1 101 ? -14.779 -21.281 -1.088 1.00 52.78 101 PHE A O 1
ATOM 774 N N . ASP A 1 102 ? -14.299 -21.201 1.079 1.00 47.47 102 ASP A N 1
ATOM 775 C CA . ASP A 1 102 ? -15.130 -22.331 1.484 1.00 47.47 102 ASP A CA 1
ATOM 776 C C . ASP A 1 102 ? -16.358 -21.816 2.248 1.00 47.47 102 ASP A C 1
ATOM 778 O O . ASP A 1 102 ? -16.541 -22.015 3.439 1.00 47.47 102 ASP A O 1
ATOM 782 N N . GLY A 1 103 ? -17.236 -21.144 1.493 1.00 47.25 103 GLY A N 1
ATOM 783 C CA . GLY A 1 103 ? -18.660 -21.045 1.812 1.00 47.25 103 GLY A CA 1
ATOM 784 C C . GLY A 1 103 ? -19.047 -20.261 3.066 1.00 47.25 103 GLY A C 1
ATOM 785 O O . GLY A 1 103 ? -19.818 -20.777 3.868 1.00 47.25 103 GLY A O 1
ATOM 786 N N . GLU A 1 104 ? -18.644 -18.995 3.205 1.00 44.94 104 GLU A N 1
ATOM 787 C CA . GLU A 1 104 ? -19.375 -18.101 4.114 1.00 44.94 104 GLU A CA 1
ATOM 788 C C . GLU A 1 104 ? -20.657 -17.590 3.437 1.00 44.94 104 GLU A C 1
ATOM 790 O O . GLU A 1 104 ? -20.654 -16.740 2.542 1.00 44.94 104 GLU A O 1
ATOM 795 N N . SER A 1 105 ? -21.775 -18.175 3.868 1.00 42.62 105 SER A N 1
ATOM 796 C CA . SER A 1 105 ? -23.142 -17.707 3.660 1.00 42.62 105 SER A CA 1
ATOM 797 C C . SER A 1 105 ? -23.268 -16.231 4.035 1.00 42.62 105 SER A C 1
ATOM 799 O O . SER A 1 105 ? -23.002 -15.856 5.177 1.00 42.62 105 SER A O 1
ATOM 801 N N . GLN A 1 106 ? -23.720 -15.400 3.097 1.00 42.59 106 GLN A N 1
ATOM 802 C CA . GLN A 1 106 ? -24.120 -14.032 3.415 1.00 42.59 106 GLN A CA 1
ATOM 803 C C . GLN A 1 106 ? -25.209 -14.061 4.501 1.00 42.59 106 GLN A C 1
ATOM 805 O O . GLN A 1 106 ? -26.193 -14.781 4.316 1.00 42.59 106 GLN A O 1
ATOM 810 N N . PRO A 1 107 ? -25.108 -13.290 5.600 1.00 39.59 107 PRO A N 1
ATOM 811 C CA . PRO A 1 107 ? -26.292 -12.998 6.387 1.00 39.59 107 PRO A CA 1
ATOM 812 C C . PRO A 1 107 ? -27.208 -12.148 5.501 1.00 39.59 107 PRO A C 1
ATOM 814 O O . PRO A 1 107 ? -26.826 -11.075 5.029 1.00 39.59 107 PRO A O 1
ATOM 817 N N . GLU A 1 108 ? -28.388 -12.683 5.199 1.00 38.47 108 GLU A N 1
ATOM 818 C CA . GLU A 1 108 ? -29.399 -12.037 4.371 1.00 38.47 108 GLU A CA 1
ATOM 819 C C . GLU A 1 108 ? -29.663 -10.601 4.851 1.00 38.47 108 GLU A C 1
ATOM 821 O O . GLU A 1 108 ? -29.865 -10.338 6.038 1.00 38.47 108 GLU A O 1
ATOM 826 N N . LYS A 1 109 ? -29.689 -9.655 3.905 1.00 44.38 109 LYS A N 1
ATOM 827 C CA . LYS A 1 109 ? -30.213 -8.302 4.123 1.00 44.38 109 LYS A CA 1
ATOM 828 C C . LYS A 1 109 ? -31.624 -8.396 4.718 1.00 44.38 109 LYS A C 1
ATOM 830 O O . LYS A 1 109 ? -32.562 -8.710 3.989 1.00 44.38 109 LYS A O 1
ATOM 835 N N . GLN A 1 110 ? -31.820 -7.987 5.972 1.00 38.19 110 GLN A N 1
ATOM 836 C CA . GLN A 1 110 ? -33.131 -7.491 6.401 1.00 38.19 110 GLN A CA 1
ATOM 837 C C . GLN A 1 110 ? -33.315 -6.079 5.840 1.00 38.19 110 GLN A C 1
ATOM 839 O O . GLN A 1 110 ? -33.012 -5.075 6.481 1.00 38.19 110 GLN A O 1
ATOM 844 N N . LEU A 1 111 ? -33.778 -6.010 4.591 1.00 41.44 111 LEU A N 1
ATOM 845 C CA . LEU A 1 111 ? -34.373 -4.801 4.040 1.00 41.44 111 LEU A CA 1
ATOM 846 C C . LEU A 1 111 ? -35.700 -4.590 4.781 1.00 41.44 111 LEU A C 1
ATOM 848 O O . LEU A 1 111 ? -36.618 -5.401 4.663 1.00 41.44 111 LEU A O 1
ATOM 852 N N . SER A 1 112 ? -35.761 -3.549 5.608 1.00 46.19 112 SER A N 1
ATOM 853 C CA . SER A 1 112 ? -36.943 -3.207 6.391 1.00 46.19 112 SER A CA 1
ATOM 854 C C . SER A 1 112 ? -38.150 -2.958 5.482 1.00 46.19 112 SER A C 1
ATOM 856 O O . SER A 1 112 ? -38.080 -2.282 4.456 1.00 46.19 112 SER A O 1
ATOM 858 N N . SER A 1 113 ? -39.271 -3.545 5.882 1.00 47.34 113 SER A N 1
ATOM 859 C CA . SER A 1 113 ? -40.584 -3.433 5.261 1.00 47.34 113 SER A CA 1
ATOM 860 C C . SER A 1 113 ? -41.060 -1.980 5.185 1.00 47.34 113 SER A C 1
ATOM 862 O O . SER A 1 113 ? -41.331 -1.367 6.219 1.00 47.34 113 SER A O 1
ATOM 864 N N . VAL A 1 114 ? -41.255 -1.457 3.976 1.00 50.50 114 VAL A N 1
ATOM 865 C CA . VAL A 1 114 ? -42.145 -0.310 3.750 1.00 50.50 114 VAL A CA 1
ATOM 866 C C . VAL A 1 114 ? -43.454 -0.871 3.185 1.00 50.50 114 VAL A C 1
ATOM 868 O O . VAL A 1 114 ? -43.413 -1.484 2.116 1.00 50.50 114 VAL A O 1
ATOM 871 N N . PRO A 1 115 ? -44.600 -0.744 3.879 1.00 44.25 115 PRO A N 1
ATOM 872 C CA . PRO A 1 115 ? -45.875 -1.188 3.332 1.00 44.25 115 PRO A CA 1
ATOM 873 C C . PRO A 1 115 ? -46.367 -0.190 2.265 1.00 44.25 115 PRO A C 1
ATOM 875 O O . PRO A 1 115 ? -46.138 1.014 2.413 1.00 44.25 115 PRO A O 1
ATOM 878 N N . PRO A 1 116 ? -47.016 -0.662 1.185 1.00 60.41 116 PRO A N 1
ATOM 879 C CA . PRO A 1 116 ? -47.611 0.220 0.185 1.00 60.41 116 PRO A CA 1
ATOM 880 C C . PRO A 1 116 ? -48.868 0.932 0.735 1.00 60.41 116 PRO A C 1
ATOM 882 O O . PRO A 1 116 ? -49.433 0.458 1.726 1.00 60.41 116 PRO A O 1
ATOM 885 N N . PRO A 1 117 ? -49.273 2.066 0.122 1.00 64.12 117 PRO A N 1
ATOM 886 C CA . PRO A 1 117 ? -50.401 2.891 0.565 1.00 64.12 117 PRO A CA 1
ATOM 887 C C . PRO A 1 117 ? -51.767 2.209 0.427 1.00 64.12 117 PRO A C 1
ATOM 889 O O . PRO A 1 117 ? -51.934 1.378 -0.496 1.00 64.12 117 PRO A O 1
#

InterPro domains:
  IPR000941 Enolase [PTHR11902] (4-90)
  IPR020810 Enolase, C-terminal TIM barrel domain [PF00113] (5-90)
  IPR036849 Enolase-like, C-terminal domain superfamily [G3DSA:3.20.20.120] (1-103)
  IPR036849 Enolase-like, C-terminal domain superfamily [SSF51604] (3-93)

Mean predicted aligned error: 11.34 Å

Sequence (117 aa):
NLPTCSGVVLKYINQTKVSDLVEVIGLLDGQRHITILGSPDGESSDDSLVDLAVGLGARFLKLGGLSRGERVTKYNRLLAIEEELAKNRMLREASLEFIAFDGESQPEKQLSSVPPP

Radius of gyration: 18.21 Å; Cα contacts (8 Å, |Δi|>4): 92; chains: 1; bounding box: 67×33×36 Å

Secondary structure (DSSP, 8-state):
-------EEEE--TT--HHHHHHHHHHTTT---EEEE--SSS--S--HHHHHHHHTT-SEEE---TTSHHHHHHHHHHHHHHHHHHHTT------------S--PPPP---PPPPP-

Organism: NCBI:txid2861861

Foldseek 3Di:
DPDDDLADEAEDDPPDDLVVVLVVLVVCVVSLHYAYEYHPDDLDLDQVVLVSCVVSVRLHYHQDDPPDNSSVSNVVVNVVVQVVCVVVVNDDDDPSDPDDPPDDDDPDDPPDDDDDD